Protein AF-A0A8E6EXJ9-F1 (afdb_monomer)

InterPro domains:
  IPR008979 Galactose-binding-like domain superfamily [SSF49785] (2-53)
  IPR013857 NADH:ubiquinone oxidoreductase intermediate-associated protein 30 [PF08547] (2-49)

Structure (mmCIF, N/CA/C/O backbone):
data_AF-A0A8E6EXJ9-F1
#
_entry.id   AF-A0A8E6EXJ9-F1
#
loop_
_atom_site.group_PDB
_atom_site.id
_atom_site.type_symbol
_atom_site.label_atom_id
_atom_site.label_alt_id
_atom_site.label_comp_id
_atom_site.label_asym_id
_atom_site.label_entity_id
_atom_site.label_seq_id
_atom_site.pdbx_PDB_ins_code
_atom_site.Cartn_x
_atom_site.Cartn_y
_atom_site.Cartn_z
_atom_site.occupancy
_atom_site.B_iso_or_equiv
_atom_site.auth_seq_id
_atom_site.auth_comp_id
_atom_site.auth_asym_id
_atom_site.auth_atom_id
_atom_site.pdbx_PDB_model_num
ATOM 1 N N . MET A 1 1 ? -15.661 3.529 5.867 1.00 87.81 1 MET A N 1
ATOM 2 C CA . MET A 1 1 ? -15.400 4.067 4.512 1.00 87.81 1 MET A CA 1
ATOM 3 C C . MET A 1 1 ? -14.697 2.985 3.724 1.00 87.81 1 MET A C 1
ATOM 5 O O . MET A 1 1 ? -13.763 2.402 4.258 1.00 87.81 1 MET A O 1
ATOM 9 N N . GLU A 1 2 ? -15.125 2.726 2.494 1.00 92.25 2 GLU A N 1
ATOM 10 C CA . GLU A 1 2 ? -14.404 1.824 1.594 1.00 92.25 2 GLU A CA 1
ATOM 11 C C . GLU A 1 2 ? -13.507 2.626 0.655 1.00 92.25 2 GLU A C 1
ATOM 13 O O . GLU A 1 2 ? -13.920 3.658 0.124 1.00 92.25 2 GLU A O 1
ATOM 18 N N . VAL A 1 3 ? -12.285 2.143 0.444 1.00 93.25 3 VAL A N 1
ATOM 19 C CA . VAL A 1 3 ? -11.325 2.735 -0.489 1.00 93.25 3 VAL A CA 1
ATOM 20 C C . VAL A 1 3 ? -10.844 1.643 -1.427 1.00 93.25 3 VAL A C 1
ATOM 22 O O . VAL A 1 3 ? -10.316 0.626 -0.982 1.00 93.25 3 VAL A O 1
ATOM 25 N N . ARG A 1 4 ? -11.007 1.868 -2.731 1.00 93.62 4 ARG A N 1
ATOM 26 C CA . ARG A 1 4 ? -10.483 0.988 -3.776 1.00 93.62 4 ARG A CA 1
ATOM 27 C C . ARG A 1 4 ? -9.227 1.613 -4.349 1.00 93.62 4 ARG A C 1
ATOM 29 O O . ARG A 1 4 ? -9.267 2.739 -4.841 1.00 93.62 4 ARG A O 1
ATOM 36 N N . VAL A 1 5 ? -8.117 0.885 -4.267 1.00 92.50 5 VAL A N 1
ATOM 37 C CA . VAL A 1 5 ? -6.829 1.344 -4.788 1.00 92.50 5 VAL A CA 1
ATOM 38 C C . VAL A 1 5 ? -6.404 0.412 -5.920 1.00 92.50 5 VAL A C 1
ATOM 40 O O . VAL A 1 5 ? -6.066 -0.743 -5.661 1.00 92.50 5 VAL A O 1
ATOM 43 N N . PRO A 1 6 ? -6.444 0.872 -7.177 1.00 92.44 6 PRO A N 1
ATOM 44 C CA . PRO A 1 6 ? -6.116 0.029 -8.317 1.00 92.44 6 PRO A CA 1
ATOM 45 C C . PRO A 1 6 ? -4.594 -0.172 -8.426 1.00 92.44 6 PRO A C 1
ATOM 47 O O . PRO A 1 6 ? -3.822 0.791 -8.438 1.00 92.44 6 PRO A O 1
ATOM 50 N N . LEU A 1 7 ? -4.158 -1.438 -8.476 1.00 90.75 7 LEU A N 1
ATOM 51 C CA . LEU A 1 7 ? -2.735 -1.814 -8.446 1.00 90.75 7 LEU A CA 1
ATOM 52 C C . LEU A 1 7 ? -1.938 -1.268 -9.645 1.00 90.75 7 LEU A C 1
ATOM 54 O O . LEU A 1 7 ? -0.758 -0.957 -9.502 1.00 90.75 7 LEU A O 1
ATOM 58 N N . ASP A 1 8 ? -2.583 -1.071 -10.798 1.00 89.31 8 ASP A N 1
ATOM 59 C CA . ASP A 1 8 ? -1.974 -0.506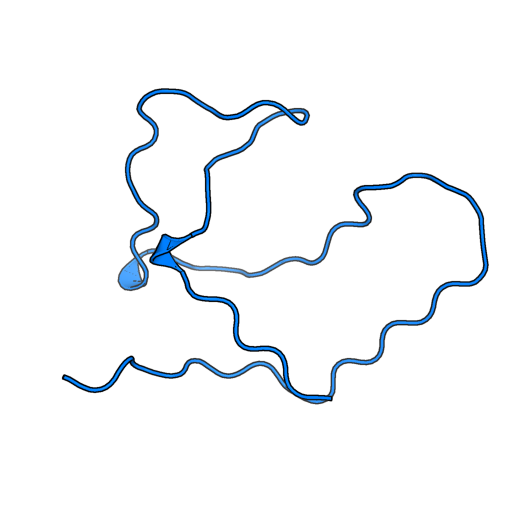 -12.013 1.00 89.31 8 ASP A CA 1
ATOM 60 C C . ASP A 1 8 ? -1.560 0.973 -11.862 1.00 89.31 8 ASP A C 1
ATOM 62 O O . ASP A 1 8 ? -0.794 1.488 -12.677 1.00 89.31 8 ASP A O 1
ATOM 66 N N . LYS A 1 9 ? -2.049 1.674 -10.829 1.00 91.56 9 LYS A N 1
ATOM 67 C CA . LYS A 1 9 ? -1.678 3.070 -10.537 1.00 91.56 9 LYS A CA 1
ATOM 68 C C . LYS A 1 9 ? -0.500 3.203 -9.579 1.00 91.56 9 LYS A C 1
ATOM 70 O O . LYS A 1 9 ? -0.024 4.322 -9.366 1.00 91.56 9 LYS A O 1
ATOM 75 N N . PHE A 1 10 ? -0.014 2.105 -9.005 1.00 92.06 10 PHE A N 1
ATOM 76 C CA . PHE A 1 10 ? 1.132 2.143 -8.104 1.00 92.06 10 PHE A CA 1
ATOM 77 C C . PHE A 1 10 ? 2.427 2.382 -8.881 1.00 92.06 10 PHE A C 1
ATOM 79 O O . PHE A 1 10 ? 2.624 1.887 -9.988 1.00 92.06 10 PHE A O 1
ATOM 86 N N . LYS A 1 11 ? 3.332 3.152 -8.272 1.00 91.81 11 LYS A N 1
ATOM 87 C CA . LYS A 1 11 ? 4.660 3.446 -8.814 1.00 91.81 11 LYS A CA 1
ATOM 88 C C . LYS A 1 11 ? 5.716 3.038 -7.804 1.00 91.81 11 LYS A C 1
ATOM 90 O O . LYS A 1 11 ? 5.573 3.317 -6.612 1.00 91.81 11 LYS A O 1
ATOM 95 N N . ALA A 1 12 ? 6.799 2.442 -8.286 1.00 93.56 12 ALA A N 1
ATOM 96 C CA . ALA A 1 12 ? 7.967 2.194 -7.458 1.00 93.56 12 ALA A CA 1
ATOM 97 C C . ALA A 1 12 ? 8.566 3.530 -7.001 1.00 93.56 12 ALA A C 1
ATOM 99 O O . ALA A 1 12 ? 8.849 4.415 -7.816 1.00 93.56 12 ALA A O 1
ATOM 100 N N . THR A 1 13 ? 8.757 3.684 -5.691 1.00 92.69 13 THR A N 1
ATOM 101 C CA . THR A 1 13 ? 9.378 4.878 -5.113 1.00 92.69 13 THR A CA 1
ATOM 102 C C . THR A 1 13 ? 10.485 4.509 -4.136 1.00 92.69 13 THR A C 1
ATOM 104 O O . THR A 1 13 ? 10.381 3.538 -3.393 1.00 92.69 13 THR A O 1
ATOM 107 N N . SER A 1 14 ? 11.547 5.312 -4.123 1.00 90.62 14 SER A N 1
ATOM 108 C CA . SER A 1 14 ? 12.655 5.222 -3.174 1.00 90.62 14 SER A CA 1
ATOM 109 C C . SER A 1 14 ? 13.003 6.626 -2.690 1.00 90.62 14 SER A C 1
ATOM 111 O O . SER A 1 14 ? 13.131 7.552 -3.491 1.00 90.62 14 SER A O 1
ATOM 113 N N . PHE A 1 15 ? 13.072 6.820 -1.370 1.00 87.81 15 PHE A N 1
ATOM 114 C CA . PHE A 1 15 ? 13.319 8.129 -0.740 1.00 87.81 15 PHE A CA 1
ATOM 115 C C . PHE A 1 15 ? 12.465 9.282 -1.315 1.00 87.81 15 PHE A C 1
ATOM 117 O O . PHE A 1 15 ? 12.961 10.383 -1.547 1.00 87.81 15 PHE A O 1
ATOM 124 N N . GLY A 1 16 ? 11.178 9.019 -1.573 1.00 87.56 16 GLY A N 1
ATOM 125 C CA . GLY A 1 16 ? 10.233 10.011 -2.105 1.00 87.56 16 GLY A CA 1
ATOM 126 C C . GLY A 1 16 ? 10.376 10.310 -3.602 1.00 87.56 16 GLY A C 1
ATOM 127 O O .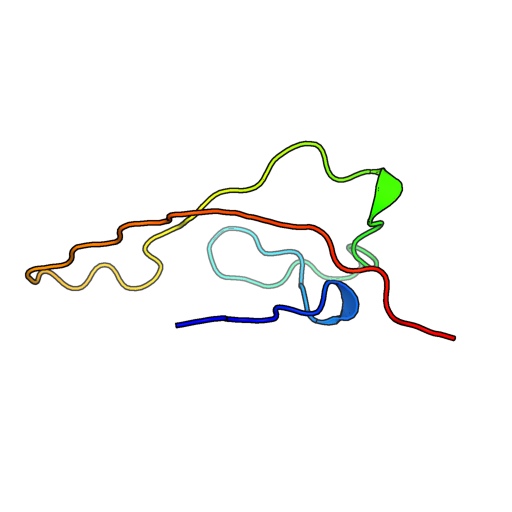 GLY A 1 16 ? 9.701 11.201 -4.106 1.00 87.56 16 GLY A O 1
ATOM 128 N N . ARG A 1 17 ? 11.230 9.579 -4.327 1.00 91.25 17 ARG A N 1
ATOM 129 C CA . ARG A 1 17 ? 11.433 9.728 -5.773 1.00 91.25 17 ARG A CA 1
ATOM 130 C C . ARG A 1 17 ? 10.941 8.494 -6.513 1.00 91.25 17 ARG A C 1
ATOM 132 O O . ARG A 1 17 ? 11.096 7.381 -6.020 1.00 91.25 17 ARG A O 1
ATOM 139 N N . VAL A 1 18 ? 10.364 8.693 -7.695 1.00 93.12 18 VAL A N 1
ATOM 140 C CA . VAL A 1 18 ? 9.964 7.589 -8.579 1.00 93.12 18 VAL A CA 1
ATOM 141 C C . VAL A 1 18 ? 11.216 6.919 -9.138 1.0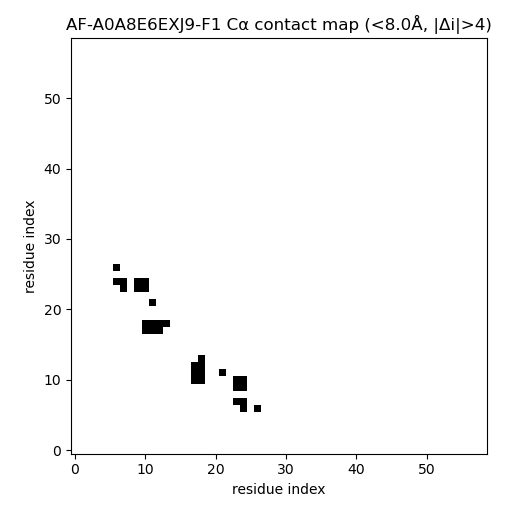0 93.12 18 VAL A C 1
ATOM 143 O O . VAL A 1 18 ? 12.113 7.600 -9.638 1.00 93.12 18 VAL A O 1
ATOM 146 N N . VAL A 1 19 ? 11.267 5.592 -9.056 1.00 95.25 19 VAL A N 1
ATOM 147 C CA . VAL A 1 19 ? 12.320 4.793 -9.689 1.00 95.25 19 VAL A CA 1
ATOM 148 C C . VAL A 1 19 ? 11.973 4.650 -11.170 1.00 95.25 19 VAL A C 1
ATOM 150 O O . VAL A 1 19 ? 10.883 4.185 -11.507 1.00 95.25 19 VAL A O 1
ATOM 153 N N . LYS A 1 20 ? 12.870 5.095 -12.056 1.00 92.56 20 LYS A N 1
ATOM 154 C CA . LYS A 1 20 ? 12.695 4.936 -13.506 1.00 92.56 20 LYS A CA 1
ATOM 155 C C . LYS A 1 20 ? 12.851 3.466 -13.886 1.00 92.56 20 LYS A C 1
ATOM 157 O O . LYS A 1 20 ? 13.612 2.751 -13.244 1.00 92.56 20 LYS A O 1
ATOM 162 N N . ASP A 1 21 ? 12.107 3.040 -14.903 1.00 91.81 21 ASP A N 1
ATOM 163 C CA . ASP A 1 21 ? 12.226 1.710 -15.516 1.00 91.81 21 ASP A CA 1
ATOM 164 C C . ASP A 1 21 ? 12.016 0.524 -14.553 1.00 91.81 21 ASP A C 1
ATOM 166 O O . ASP A 1 21 ? 12.410 -0.600 -14.837 1.00 91.81 21 ASP A O 1
ATOM 170 N N . ALA A 1 22 ? 11.330 0.750 -13.425 1.00 90.69 22 ALA A N 1
ATOM 171 C CA . ALA A 1 22 ? 11.022 -0.288 -12.435 1.00 90.69 22 ALA A CA 1
ATOM 172 C C . ALA A 1 22 ? 9.965 -1.310 -12.903 1.00 90.69 22 ALA A C 1
ATOM 174 O O . ALA A 1 22 ? 9.727 -2.305 -12.223 1.00 90.69 22 ALA A O 1
ATOM 175 N N . GLY A 1 23 ? 9.320 -1.059 -14.046 1.00 90.44 23 GLY A N 1
ATOM 176 C CA . GLY A 1 23 ? 8.203 -1.859 -14.541 1.00 90.44 23 GLY A CA 1
ATOM 177 C C . GLY A 1 23 ? 6.902 -1.665 -13.741 1.00 90.44 23 GLY A C 1
ATOM 178 O O . GLY A 1 23 ? 6.853 -0.887 -12.783 1.00 90.44 23 GLY A O 1
ATOM 179 N N . PRO A 1 24 ? 5.811 -2.322 -14.170 1.00 90.75 24 PRO A N 1
ATOM 180 C CA . PRO A 1 24 ? 4.538 -2.300 -13.460 1.00 90.75 24 PRO A CA 1
ATOM 181 C C . PRO A 1 24 ? 4.571 -3.188 -12.209 1.00 90.75 24 PRO A C 1
ATOM 183 O O . PRO A 1 24 ? 5.351 -4.135 -12.116 1.00 90.75 24 PRO A O 1
ATOM 186 N N . VAL A 1 25 ? 3.661 -2.926 -11.268 1.00 90.62 25 VAL A N 1
ATOM 187 C CA . VAL A 1 25 ? 3.400 -3.852 -10.159 1.00 90.62 25 VAL A CA 1
ATOM 188 C C . VAL A 1 25 ? 2.766 -5.125 -10.713 1.00 90.62 25 VAL A C 1
ATOM 190 O O . VAL A 1 25 ? 1.749 -5.064 -11.403 1.00 90.62 25 VAL A O 1
ATOM 193 N N . LYS A 1 26 ? 3.353 -6.275 -10.382 1.00 91.19 26 LYS A N 1
ATOM 194 C CA . LYS A 1 26 ? 2.823 -7.600 -10.705 1.00 91.19 26 LYS A CA 1
ATOM 195 C C . LYS A 1 26 ? 2.001 -8.126 -9.522 1.00 91.19 26 LYS A C 1
ATOM 197 O 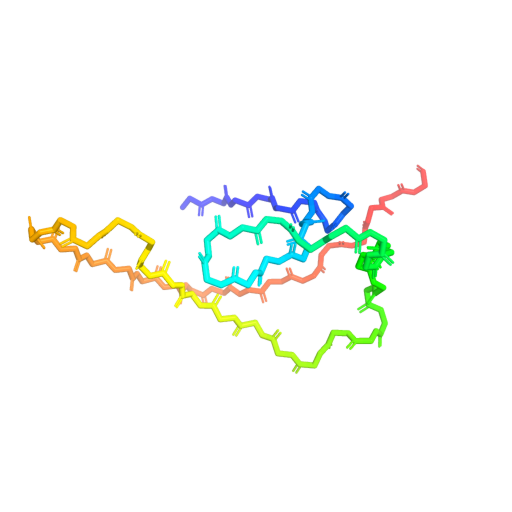O . LYS A 1 26 ? 2.584 -8.369 -8.465 1.00 91.19 26 LYS A O 1
ATOM 202 N N . PRO A 1 27 ? 0.665 -8.247 -9.640 1.00 89.75 27 PRO A N 1
ATOM 203 C CA . PRO A 1 27 ? -0.195 -8.577 -8.500 1.00 89.75 27 PRO A CA 1
ATOM 204 C C . PRO A 1 27 ? 0.107 -9.927 -7.837 1.00 89.75 27 PRO A C 1
ATOM 206 O O . PRO A 1 27 ? -0.101 -10.081 -6.639 1.00 89.75 27 PRO A O 1
ATOM 209 N N . ASP A 1 28 ? 0.591 -10.891 -8.612 1.00 90.81 28 ASP A N 1
ATOM 210 C CA . ASP A 1 28 ? 0.976 -12.240 -8.198 1.00 90.81 28 ASP A CA 1
ATOM 211 C C . ASP A 1 28 ? 2.311 -12.304 -7.440 1.00 90.81 28 ASP A C 1
ATOM 213 O O . ASP A 1 28 ? 2.568 -13.281 -6.743 1.00 90.81 28 ASP A O 1
ATOM 217 N N . GLU A 1 29 ? 3.131 -11.253 -7.510 1.00 92.25 29 GLU A N 1
ATOM 218 C CA . GLU A 1 29 ? 4.412 -11.153 -6.796 1.00 92.25 29 GLU A CA 1
ATOM 219 C C . GLU A 1 29 ? 4.315 -10.300 -5.504 1.00 92.25 29 GLU A C 1
ATOM 221 O O . GLU A 1 29 ? 5.321 -10.049 -4.832 1.00 92.25 29 GLU A O 1
ATOM 226 N N . ILE A 1 30 ? 3.114 -9.842 -5.114 1.00 90.75 30 ILE A N 1
ATOM 227 C CA . ILE A 1 30 ? 2.908 -9.043 -3.892 1.00 90.75 30 ILE A CA 1
ATOM 228 C C . ILE A 1 30 ? 2.868 -9.953 -2.660 1.00 90.75 30 ILE A C 1
ATOM 230 O O . ILE A 1 30 ? 1.949 -10.747 -2.487 1.00 90.75 30 ILE A O 1
ATOM 234 N N . ASN A 1 31 ? 3.825 -9.766 -1.748 1.00 92.00 31 ASN A N 1
ATOM 235 C CA . ASN A 1 31 ? 3.943 -10.571 -0.525 1.00 92.00 31 ASN A CA 1
ATOM 236 C C . ASN A 1 31 ? 3.468 -9.851 0.748 1.00 92.00 31 ASN A C 1
ATOM 238 O O . ASN A 1 31 ? 3.152 -10.494 1.746 1.00 92.00 31 ASN A O 1
ATOM 242 N N . ALA A 1 32 ? 3.442 -8.516 0.743 1.00 91.81 32 ALA A N 1
ATOM 243 C CA . ALA A 1 32 ? 3.092 -7.717 1.912 1.00 91.81 32 ALA A CA 1
ATOM 244 C C . ALA A 1 32 ? 2.527 -6.349 1.513 1.00 91.81 32 ALA A C 1
ATOM 246 O O . ALA A 1 32 ? 2.837 -5.816 0.446 1.00 91.81 32 ALA A O 1
ATOM 247 N N . LEU A 1 33 ? 1.737 -5.761 2.412 1.00 91.19 33 LEU A N 1
ATOM 248 C CA . LEU A 1 33 ? 1.223 -4.396 2.319 1.00 91.19 33 LEU A CA 1
ATOM 249 C C . LEU A 1 33 ? 1.608 -3.631 3.585 1.00 91.19 33 LEU A C 1
ATOM 251 O O . LEU A 1 33 ? 1.614 -4.190 4.680 1.00 91.19 33 LEU A O 1
ATOM 255 N N . GLY A 1 34 ? 1.918 -2.345 3.436 1.00 90.44 34 GLY A N 1
ATOM 256 C CA . GLY A 1 34 ? 2.297 -1.482 4.548 1.00 90.44 34 GLY A CA 1
ATOM 257 C C . GLY A 1 34 ? 1.696 -0.091 4.411 1.00 90.44 34 GLY A C 1
ATOM 258 O O . GLY A 1 34 ? 1.564 0.437 3.308 1.00 90.44 34 GLY A O 1
ATOM 259 N N . PHE A 1 35 ? 1.362 0.515 5.548 1.00 89.19 35 PHE A N 1
ATOM 260 C CA . PHE A 1 35 ? 0.891 1.894 5.629 1.00 89.19 35 PHE A CA 1
ATOM 261 C C . PHE A 1 35 ? 2.040 2.786 6.082 1.00 89.19 35 PHE A C 1
ATOM 263 O O . PHE A 1 35 ? 2.722 2.492 7.063 1.00 89.19 35 PHE A O 1
ATOM 270 N N . ARG A 1 36 ? 2.260 3.889 5.365 1.00 86.31 36 ARG A N 1
ATOM 271 C CA . ARG A 1 36 ? 3.310 4.857 5.682 1.00 86.31 36 ARG A CA 1
ATOM 272 C C . ARG A 1 36 ? 2.708 6.241 5.863 1.00 86.31 36 ARG A C 1
ATOM 274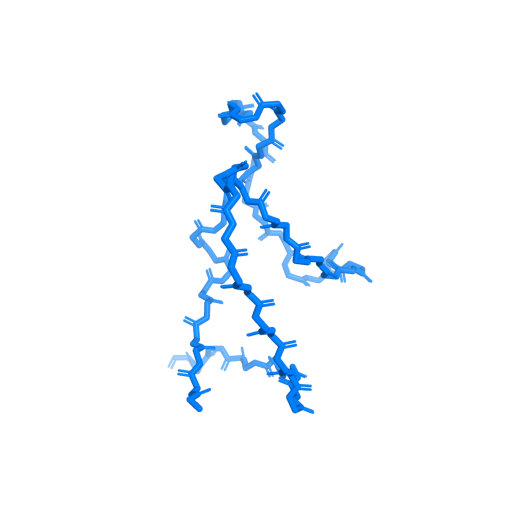 O O . ARG A 1 36 ? 1.993 6.727 4.992 1.00 86.31 36 ARG A O 1
ATOM 281 N N . LEU A 1 37 ? 3.074 6.903 6.957 1.00 85.50 37 LEU A N 1
ATOM 282 C CA . LEU A 1 37 ? 2.830 8.330 7.142 1.00 85.50 37 LEU A CA 1
ATOM 283 C C . LEU A 1 37 ? 3.836 9.112 6.288 1.00 85.50 37 LEU A C 1
ATOM 285 O O . LEU A 1 37 ? 5.011 9.234 6.639 1.00 85.50 37 LEU A O 1
ATOM 289 N N . SER A 1 38 ? 3.391 9.553 5.113 1.00 81.31 38 SER A N 1
ATOM 290 C CA . SER A 1 38 ? 4.242 10.265 4.150 1.00 81.31 38 SER A CA 1
ATOM 291 C C . SER A 1 38 ? 4.484 11.718 4.549 1.00 81.31 38 SER A C 1
ATOM 293 O O . SER A 1 38 ? 5.600 12.215 4.407 1.00 81.31 38 SER A O 1
ATOM 295 N N . ASP A 1 39 ? 3.452 12.385 5.066 1.00 78.19 39 ASP A N 1
ATOM 296 C CA . ASP A 1 39 ? 3.561 13.730 5.618 1.00 78.19 39 ASP A CA 1
ATOM 297 C C . ASP A 1 39 ? 3.966 13.611 7.092 1.00 78.19 39 ASP A C 1
ATOM 299 O O . ASP A 1 39 ? 3.226 13.061 7.904 1.00 78.19 39 ASP A O 1
ATOM 303 N N . ARG A 1 40 ? 5.169 14.076 7.442 1.00 77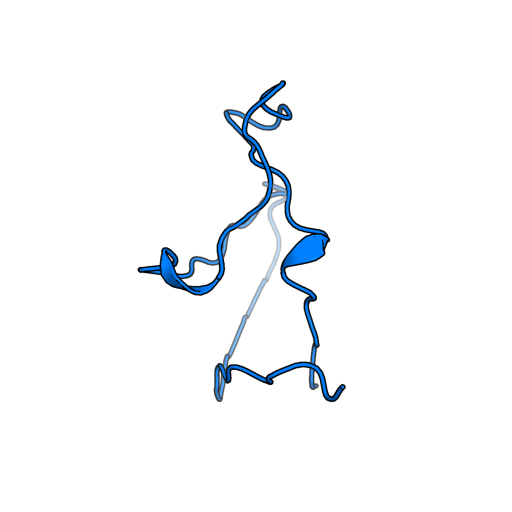.56 40 ARG A N 1
ATOM 304 C CA . ARG A 1 40 ? 5.680 14.047 8.826 1.00 77.56 40 ARG A CA 1
ATOM 305 C C . ARG A 1 40 ? 5.117 15.184 9.684 1.00 77.56 40 ARG A C 1
ATOM 307 O O . ARG A 1 40 ? 5.719 15.542 10.695 1.00 77.56 40 ARG A O 1
ATOM 314 N N . LYS A 1 41 ? 4.003 15.793 9.280 1.00 83.00 41 LYS A N 1
ATOM 315 C CA . LYS A 1 41 ? 3.326 16.802 10.089 1.00 83.00 41 LYS A CA 1
ATOM 316 C C . LYS A 1 41 ? 2.838 16.190 11.392 1.00 83.00 41 LYS A C 1
ATOM 318 O O . LYS A 1 41 ? 2.146 15.175 11.406 1.00 83.00 41 LYS A O 1
ATOM 323 N N . ALA A 1 42 ? 3.208 16.844 12.485 1.00 81.69 42 ALA A N 1
ATOM 324 C CA . ALA A 1 42 ? 2.696 16.517 13.799 1.00 81.69 42 ALA A CA 1
ATOM 325 C C . ALA A 1 42 ? 1.197 16.845 13.872 1.00 81.69 42 ALA A C 1
ATOM 327 O O . ALA A 1 42 ? 0.747 17.867 13.354 1.00 81.69 42 ALA A O 1
ATOM 328 N N . GLY A 1 43 ? 0.435 15.978 14.528 1.00 85.44 43 GLY A N 1
ATOM 329 C CA . GLY A 1 43 ? -0.996 16.148 14.738 1.00 85.44 43 GLY A CA 1
ATOM 330 C C . GLY A 1 43 ? -1.640 14.849 15.219 1.00 85.44 43 GLY A C 1
ATOM 331 O O . GLY A 1 43 ? -1.052 13.777 15.050 1.00 85.44 43 GLY A O 1
ATOM 332 N N . PRO A 1 44 ? -2.829 14.919 15.839 1.00 87.38 44 PRO A N 1
ATOM 333 C CA . PRO A 1 44 ? -3.567 13.724 16.210 1.00 87.38 44 PRO A CA 1
ATOM 334 C C . PRO A 1 44 ? -3.979 12.963 14.946 1.00 87.38 44 PRO A C 1
ATOM 336 O O . PRO A 1 44 ? -4.627 13.509 14.054 1.00 87.38 44 PRO A O 1
ATOM 339 N N . PHE A 1 45 ? -3.609 11.690 14.878 1.00 86.81 45 PHE A N 1
ATOM 340 C CA . PHE A 1 45 ? -3.989 10.785 13.802 1.00 86.81 45 PHE A CA 1
ATOM 341 C C . PHE A 1 45 ? -4.374 9.434 14.399 1.00 86.81 45 PHE A C 1
ATOM 343 O O . PHE A 1 45 ? -3.650 8.891 15.232 1.00 86.81 45 PHE A O 1
ATOM 350 N N . LYS A 1 46 ? -5.509 8.888 13.959 1.00 88.19 46 LYS A N 1
ATOM 351 C CA . LYS A 1 46 ? -5.973 7.545 14.311 1.00 88.19 46 LYS A CA 1
ATOM 352 C C . LYS A 1 46 ? -6.415 6.846 13.031 1.00 88.19 46 LYS A C 1
ATOM 354 O O . LYS A 1 46 ? -7.246 7.380 12.301 1.00 88.19 46 LYS A O 1
ATOM 359 N N . LEU A 1 47 ? -5.859 5.666 12.773 1.00 89.12 47 LE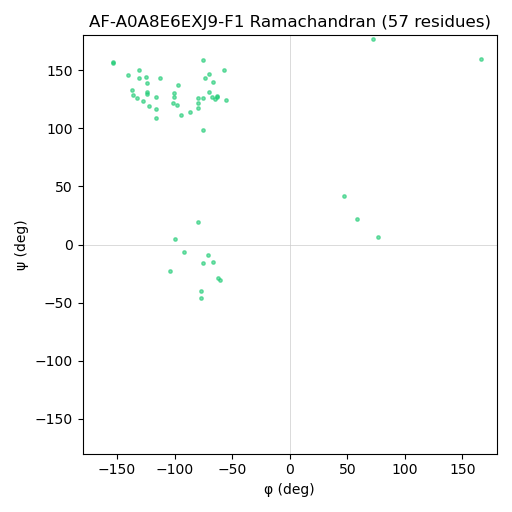U A N 1
ATOM 360 C CA . LEU A 1 47 ? -6.261 4.800 11.670 1.00 89.12 47 LEU A CA 1
ATOM 361 C C . LEU A 1 47 ? -6.687 3.456 12.240 1.00 89.12 47 LEU A C 1
ATOM 363 O O . LEU A 1 47 ? 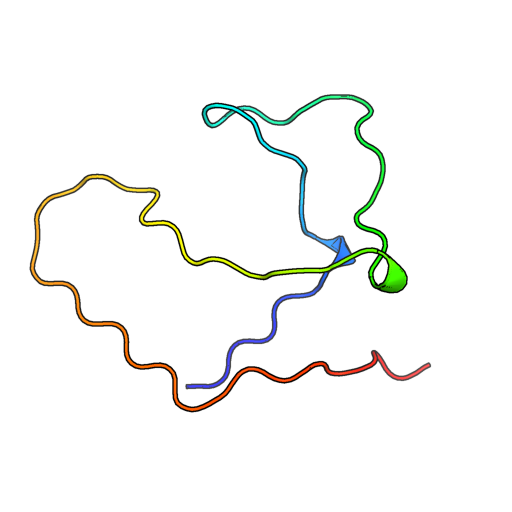-5.889 2.765 12.866 1.00 89.12 47 LEU A O 1
ATOM 367 N N . GLU A 1 48 ? -7.939 3.096 11.998 1.00 93.69 48 GLU A N 1
ATOM 368 C CA . GLU A 1 48 ? -8.496 1.790 12.329 1.00 93.69 48 GLU A CA 1
ATOM 369 C C . GLU A 1 48 ? -8.890 1.113 11.020 1.00 93.69 48 GLU A C 1
ATOM 371 O O . GLU A 1 48 ? -9.581 1.702 10.187 1.00 93.69 48 GLU A O 1
ATOM 376 N N . ILE A 1 49 ? -8.393 -0.104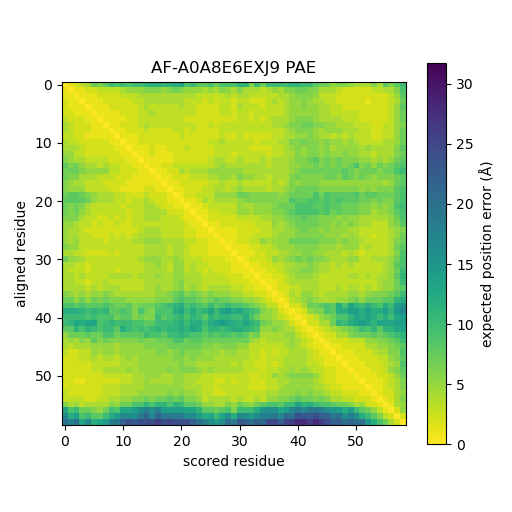 10.817 1.00 93.12 49 ILE A N 1
ATOM 377 C CA . ILE A 1 49 ? -8.650 -0.896 9.618 1.00 93.12 49 ILE A CA 1
ATOM 378 C C . ILE A 1 49 ? -9.415 -2.128 10.057 1.00 93.12 49 ILE A C 1
ATOM 380 O O . ILE A 1 49 ? -8.895 -2.955 10.800 1.00 93.12 49 ILE A O 1
ATOM 384 N N . GLU A 1 50 ? -10.643 -2.246 9.575 1.00 96.31 50 GLU A N 1
ATOM 385 C CA . GLU A 1 50 ? -11.470 -3.419 9.829 1.00 96.31 50 GLU A CA 1
ATOM 386 C C . GLU A 1 50 ? -11.048 -4.598 8.945 1.00 96.31 50 GLU A C 1
ATOM 388 O O . GLU A 1 50 ? -10.890 -5.717 9.423 1.00 96.31 50 GLU A O 1
ATOM 393 N N . SER A 1 51 ? -10.841 -4.361 7.644 1.00 94.75 51 SER A N 1
ATOM 394 C CA . SER A 1 51 ? -10.413 -5.408 6.716 1.00 94.75 51 SER A CA 1
ATOM 395 C C . SER A 1 51 ? -9.649 -4.863 5.513 1.00 94.75 51 SER A C 1
ATOM 397 O O . SER A 1 51 ? -9.796 -3.704 5.123 1.00 94.75 51 SER A O 1
ATOM 399 N N . ILE A 1 52 ? -8.838 -5.736 4.914 1.00 93.38 52 ILE A N 1
ATOM 400 C CA . ILE A 1 52 ? -8.185 -5.533 3.620 1.00 93.38 52 ILE A CA 1
ATOM 401 C C . ILE A 1 52 ? -8.587 -6.713 2.743 1.00 93.38 52 ILE A C 1
ATOM 403 O O . ILE A 1 52 ? -8.479 -7.866 3.162 1.00 93.38 52 ILE A O 1
ATOM 407 N N . LYS A 1 53 ? -9.073 -6.426 1.537 1.00 92.31 53 LYS A N 1
ATOM 408 C CA . LYS A 1 53 ? -9.552 -7.435 0.591 1.00 92.31 53 LYS A CA 1
ATOM 409 C C . LYS A 1 53 ? -8.934 -7.198 -0.777 1.00 92.31 53 LYS A C 1
ATOM 411 O O . LYS A 1 53 ? -8.639 -6.064 -1.146 1.00 92.31 53 LYS A O 1
ATOM 416 N N . VAL A 1 54 ? -8.761 -8.283 -1.521 1.00 90.62 54 VAL A N 1
ATOM 417 C CA . VAL A 1 54 ? -8.364 -8.237 -2.927 1.00 90.62 54 VAL A CA 1
ATOM 418 C C . VAL A 1 54 ? -9.622 -8.372 -3.772 1.00 90.62 54 VAL A C 1
ATOM 420 O O . VAL A 1 54 ? -10.325 -9.377 -3.686 1.00 90.62 54 VAL A O 1
ATOM 423 N N . GLU A 1 55 ? -9.892 -7.366 -4.597 1.00 90.56 55 GLU A N 1
ATOM 424 C CA . GLU A 1 55 ? -10.924 -7.421 -5.629 1.00 90.56 55 GLU A CA 1
ATOM 425 C C . GLU A 1 55 ? -10.237 -7.700 -6.970 1.00 90.56 55 GLU A C 1
ATOM 427 O O . GLU A 1 55 ? -9.293 -7.008 -7.357 1.00 90.56 55 GLU A O 1
ATOM 432 N N . ARG A 1 56 ? -10.691 -8.730 -7.692 1.00 85.50 56 ARG A N 1
ATOM 433 C CA . ARG A 1 56 ? -10.283 -8.909 -9.087 1.00 85.50 56 ARG A CA 1
ATOM 434 C C . ARG A 1 56 ? -11.124 -7.966 -9.932 1.00 85.50 56 ARG A C 1
ATOM 436 O O . ARG A 1 56 ? -12.349 -8.021 -9.849 1.00 85.50 56 ARG A O 1
ATOM 443 N N . ALA A 1 57 ? -10.478 -7.124 -10.736 1.00 74.44 57 ALA A N 1
ATOM 444 C CA . ALA A 1 57 ? -11.196 -6.361 -11.747 1.00 74.44 57 ALA A CA 1
ATOM 445 C C . ALA A 1 57 ? -11.963 -7.355 -12.634 1.00 74.44 57 ALA A C 1
ATOM 447 O O . ALA A 1 57 ? -11.378 -8.322 -13.133 1.00 74.44 57 ALA A O 1
ATOM 448 N N . GLY A 1 58 ? -13.280 -7.166 -12.751 1.00 68.00 58 GLY A N 1
ATOM 449 C CA . GLY A 1 58 ? -14.082 -7.907 -13.720 1.00 68.00 58 GLY A CA 1
ATOM 450 C C . GLY A 1 58 ? -13.529 -7.683 -15.128 1.00 68.00 58 GLY A C 1
ATOM 451 O O . GLY A 1 58 ? -12.917 -6.645 -15.383 1.00 68.00 58 GLY A O 1
ATOM 452 N N . LYS A 1 59 ? -13.698 -8.682 -16.001 1.00 45.22 59 LYS A N 1
ATOM 453 C CA . LYS A 1 59 ? -13.410 -8.539 -17.435 1.00 45.22 59 LYS A CA 1
ATOM 454 C C . LYS A 1 59 ? -14.131 -7.334 -18.029 1.00 45.22 59 LYS A C 1
ATOM 456 O O . LYS A 1 59 ? -15.303 -7.127 -17.644 1.00 45.22 59 LYS A O 1
#

Secondary structure (DSSP, 8-state):
------GGG---EETTEEPTT-----GGG---------S---S----------PPPPP-

Solvent-accessible surface area (backbone atoms only — not comparable to full-atom values): 4696 Å² total; per-residue (Å²): 137,90,84,88,78,64,63,87,74,56,73,58,67,55,97,92,37,77,52,78,93,68,70,78,69,55,80,90,76,64,86,79,86,86,90,76,83,82,71,84,72,86,72,96,79,88,87,85,81,92,80,88,83,89,79,77,80,75,133

Sequence (59 aa):
MEVRVPLDKFKATSFGRVVKDAGPVKPDEINALGFRLSDRKAGPFKLEIESIKVERAGK

Radius of gyration: 14.37 Å; Cα contacts (8 Å, |Δi|>4): 16; chains: 1; bounding box: 29×29×34 Å

pLDDT: mean 88.54, std 7.64, range [45.22, 96.31]

Mean predicted aligned error: 4.96 Å

Foldseek 3Di:
DDDDDDQQPDFDDDPRHGDPPPDGDDPVPDDDDDDDDPDPDDDDDDDDDPDDDDDDPDD

Organism: NCBI:txid1123043